Protein AF-0000000080208727 (afdb_homodimer)

Secondary structure (DSSP, 8-state):
----GGG--TTSHHHHHHHHHHHHHHH-SSSHHHHHHHHHH-TTS-HHHHHHHHHHHHHHH-GGGGGG------/----GGG--TTSHHHHHHHHHHHHHHH-SSSHHHHHHHHHH-TTS-HHHHHHHHHHHHHHH-GGGGGG------

Radius of gyration: 14.26 Å; Cα contacts (8 Å, |Δi|>4): 160; chains: 2; bounding box: 30×48×32 Å

Foldseek 3Di:
DPCVVVPPPCPDLLNVLLVQLLVVVVVDDDLVVSLVVSCVVRVVDDSVSSVVSNVVSVCVVPVVVVPPPVVPPD/DPPVVVPPPCPDLLNVLLVQLLVVVVVDDDLVVSLVVSCVVRVVDDSVSSVVSNVVSVCVVPVVVVPPPVVPPD

Structure (mmCIF, N/CA/C/O backbone):
data_AF-0000000080208727-model_v1
#
loop_
_entity.id
_entity.type
_entity.pdbx_description
1 polymer 'Uncharacterized protein'
#
loop_
_atom_site.group_PDB
_atom_site.id
_atom_site.type_symbol
_atom_site.label_atom_id
_atom_site.label_alt_id
_atom_site.label_comp_id
_atom_site.label_asym_id
_atom_site.label_entity_id
_atom_site.label_seq_id
_atom_site.pdbx_PDB_ins_code
_atom_site.Cartn_x
_atom_site.Cartn_y
_atom_site.Cartn_z
_atom_site.occupancy
_atom_site.B_iso_or_equiv
_atom_site.auth_seq_id
_atom_site.auth_comp_id
_atom_site.auth_asym_id
_atom_site.auth_atom_id
_atom_site.pdbx_PDB_model_num
ATOM 1 N N . MET A 1 1 ? 12.727 9.594 -12.258 1 26.48 1 MET A N 1
ATOM 2 C CA .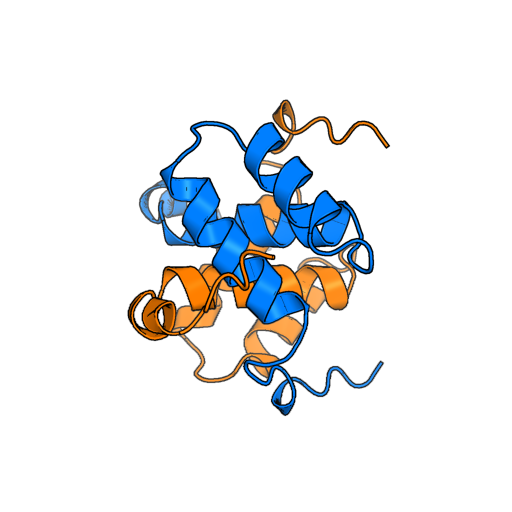 MET A 1 1 ? 12.086 8.289 -12.453 1 26.48 1 MET A CA 1
ATOM 3 C C . MET A 1 1 ? 10.641 8.461 -12.906 1 26.48 1 MET A C 1
ATOM 5 O O . MET A 1 1 ? 9.875 9.211 -12.297 1 26.48 1 MET A O 1
ATOM 9 N N . ASN A 1 2 ? 10.398 8.477 -14.086 1 31.56 2 ASN A N 1
ATOM 10 C CA . ASN A 1 2 ? 9.133 8.688 -14.773 1 31.56 2 ASN A CA 1
ATOM 11 C C . ASN A 1 2 ? 8.047 7.75 -14.234 1 31.56 2 ASN A C 1
ATOM 13 O O . ASN A 1 2 ? 8.172 6.531 -14.336 1 31.56 2 ASN A O 1
ATOM 17 N N . PHE A 1 3 ? 7.621 7.961 -13.164 1 38.41 3 PHE A N 1
ATOM 18 C CA . PHE A 1 3 ? 6.523 7.152 -12.648 1 38.41 3 PHE A CA 1
ATOM 19 C C . PHE A 1 3 ? 5.488 6.887 -13.734 1 38.41 3 PHE A C 1
ATOM 21 O O . PHE A 1 3 ? 4.758 7.797 -14.141 1 38.41 3 PHE A O 1
ATOM 28 N N . ASP A 1 4 ? 5.883 6.352 -14.727 1 38.38 4 ASP A N 1
ATOM 29 C CA . ASP A 1 4 ? 4.875 6.105 -15.758 1 38.38 4 ASP A CA 1
ATOM 30 C C . ASP A 1 4 ? 3.697 5.312 -15.188 1 38.38 4 ASP A C 1
ATOM 32 O O . ASP A 1 4 ? 3.793 4.094 -15.008 1 38.38 4 ASP A O 1
ATOM 36 N N . LEU A 1 5 ? 2.945 5.891 -14.266 1 46.91 5 LEU A N 1
ATOM 37 C CA . LEU A 1 5 ? 1.692 5.496 -13.625 1 46.91 5 LEU A CA 1
ATOM 38 C C . LEU A 1 5 ? 0.79 4.766 -14.617 1 46.91 5 LEU A C 1
ATOM 40 O O . LEU A 1 5 ? 0.007 3.896 -14.219 1 46.91 5 LEU A O 1
ATOM 44 N N . PRO A 1 6 ? 0.724 5.352 -15.742 1 42.78 6 PRO A N 1
ATOM 45 C CA . PRO A 1 6 ? -0.153 4.59 -16.641 1 42.78 6 PRO A CA 1
ATOM 46 C C . PRO A 1 6 ? 0.199 3.104 -16.688 1 42.78 6 PRO A C 1
ATOM 48 O O . PRO A 1 6 ? -0.613 2.287 -17.125 1 42.78 6 PRO A O 1
ATOM 51 N N . ASP A 1 7 ? 1.448 2.908 -16.391 1 47.88 7 ASP A N 1
ATOM 52 C CA . ASP A 1 7 ? 1.922 1.55 -16.641 1 47.88 7 ASP A CA 1
ATOM 53 C C . ASP A 1 7 ? 1.565 0.621 -15.484 1 47.88 7 ASP A C 1
ATOM 55 O O . ASP A 1 7 ? 1.983 -0.539 -15.461 1 47.88 7 ASP A O 1
ATOM 59 N N . LEU A 1 8 ? 1.05 1.161 -14.453 1 57.22 8 LEU A N 1
ATOM 60 C CA . LEU A 1 8 ? 0.63 0.189 -13.453 1 57.22 8 LEU A CA 1
ATOM 61 C C . LEU A 1 8 ? -0.371 -0.801 -14.039 1 57.22 8 LEU A C 1
ATOM 63 O O . LEU A 1 8 ? -1.579 -0.665 -13.828 1 57.22 8 LEU A O 1
ATOM 67 N N . SER A 1 9 ? 0.153 -1.285 -15.18 1 59.03 9 SER A N 1
ATOM 68 C CA . SER A 1 9 ? -0.659 -2.326 -15.805 1 59.03 9 SER A CA 1
ATOM 69 C C . SER A 1 9 ? -0.825 -3.525 -14.875 1 59.03 9 SER A C 1
ATOM 71 O O . SER A 1 9 ? -0.008 -3.742 -13.977 1 59.03 9 SER A O 1
ATOM 73 N N . LYS A 1 10 ? -1.895 -4.148 -14.891 1 62.31 10 LYS A N 1
ATOM 74 C CA . LYS A 1 10 ? -2.283 -5.328 -14.117 1 62.31 10 LYS A CA 1
ATOM 75 C C . LYS A 1 10 ? -1.157 -6.355 -14.078 1 62.31 10 LYS A C 1
ATOM 77 O O . LYS A 1 10 ? -1.101 -7.188 -13.172 1 62.31 10 LYS A O 1
ATOM 82 N N . ASP A 1 11 ? -0.18 -6.082 -14.953 1 68.38 11 ASP A N 1
ATOM 83 C CA . ASP A 1 11 ? 0.861 -7.102 -15.039 1 68.38 11 ASP A CA 1
ATOM 84 C C . ASP A 1 11 ? 2.139 -6.641 -14.344 1 68.38 11 ASP A C 1
ATOM 86 O O . ASP A 1 11 ? 3.102 -7.402 -14.234 1 68.38 11 ASP A O 1
ATOM 90 N N . HIS A 1 12 ? 2.012 -5.574 -13.773 1 79.75 12 HIS A N 1
ATOM 91 C CA . HIS A 1 12 ? 3.164 -5.098 -13.016 1 79.75 12 HIS A CA 1
ATOM 92 C C . HIS A 1 12 ? 3.289 -5.832 -11.688 1 79.75 12 HIS A C 1
ATOM 94 O O . HIS A 1 12 ? 2.281 -6.145 -11.047 1 79.75 12 HIS A O 1
ATOM 100 N N . ALA A 1 13 ? 4.523 -6.219 -11.391 1 83.38 13 ALA A N 1
ATOM 101 C CA . ALA A 1 13 ? 4.828 -7.027 -10.211 1 83.38 13 ALA A CA 1
ATOM 102 C C . ALA A 1 13 ? 4.152 -6.453 -8.961 1 83.38 13 ALA A C 1
ATOM 104 O O . ALA A 1 13 ? 3.645 -7.203 -8.125 1 83.38 13 ALA A O 1
ATOM 105 N N . VAL A 1 14 ? 4.062 -5.105 -8.93 1 87.31 14 VAL A N 1
ATOM 106 C CA . VAL A 1 14 ? 3.535 -4.453 -7.734 1 87.31 14 VAL A CA 1
ATOM 107 C C . VAL A 1 14 ? 2.033 -4.707 -7.629 1 87.31 14 VAL A C 1
ATOM 109 O O . VAL A 1 14 ? 1.504 -4.891 -6.531 1 87.31 14 VAL A O 1
ATOM 112 N N . VAL A 1 15 ? 1.436 -4.762 -8.75 1 88.62 15 VAL A N 1
ATOM 113 C CA . VAL A 1 15 ? -0.008 -4.977 -8.742 1 88.62 15 VAL A CA 1
ATOM 114 C C . VAL A 1 15 ? -0.315 -6.41 -8.32 1 88.62 15 VAL A C 1
ATOM 116 O O . VAL A 1 15 ? -1.202 -6.645 -7.496 1 88.62 15 VAL A O 1
ATOM 119 N N . LYS A 1 16 ? 0.463 -7.332 -8.852 1 90 16 LYS A N 1
ATOM 120 C CA . LYS A 1 16 ? 0.3 -8.727 -8.461 1 90 16 LYS A CA 1
ATOM 121 C C . LYS A 1 16 ? 0.597 -8.922 -6.977 1 90 16 LYS A C 1
ATOM 123 O O . LYS A 1 16 ? -0.118 -9.656 -6.285 1 90 16 LYS A O 1
ATOM 128 N N . ALA A 1 17 ? 1.587 -8.25 -6.559 1 93.44 17 ALA A N 1
ATOM 129 C CA . ALA A 1 17 ? 1.949 -8.297 -5.145 1 93.44 17 ALA A CA 1
ATOM 130 C C . ALA A 1 17 ? 0.835 -7.723 -4.277 1 93.44 17 ALA A C 1
ATOM 132 O O . ALA A 1 17 ? 0.54 -8.258 -3.203 1 93.44 17 ALA A O 1
ATOM 133 N N . GLY A 1 18 ? 0.247 -6.695 -4.77 1 94 18 GLY A N 1
ATOM 134 C CA . GLY A 1 18 ? -0.865 -6.094 -4.055 1 94 18 GLY A CA 1
ATOM 135 C C . GLY A 1 18 ? -2.057 -7.02 -3.908 1 94 18 GLY A C 1
ATOM 136 O O . GLY A 1 18 ? -2.686 -7.066 -2.85 1 94 18 GLY A O 1
ATOM 137 N N . ARG A 1 19 ? -2.266 -7.754 -4.91 1 91.88 19 ARG A N 1
ATOM 138 C CA . ARG A 1 19 ? -3.373 -8.703 -4.859 1 91.88 19 ARG A CA 1
ATOM 139 C C . ARG A 1 19 ? -3.09 -9.82 -3.867 1 91.88 19 ARG A C 1
ATOM 141 O O . ARG A 1 19 ? -3.975 -10.227 -3.107 1 91.88 19 ARG A O 1
ATOM 148 N N . LEU A 1 20 ? -1.915 -10.25 -3.979 1 93.69 20 LEU A N 1
ATOM 149 C CA . LEU A 1 20 ? -1.517 -11.266 -3.004 1 93.69 20 LEU A CA 1
ATOM 150 C C . LEU A 1 20 ? -1.613 -10.711 -1.583 1 93.69 20 LEU A C 1
ATOM 152 O O . LEU A 1 20 ? -2.102 -11.398 -0.681 1 93.69 20 LEU A O 1
ATOM 156 N N . MET A 1 21 ? -1.209 -9.508 -1.37 1 94.88 21 MET A N 1
ATOM 157 C CA . MET A 1 21 ? -1.266 -8.867 -0.062 1 94.88 21 MET A CA 1
ATOM 158 C C . MET A 1 21 ? -2.701 -8.797 0.448 1 94.88 21 MET A C 1
ATOM 160 O O . MET A 1 21 ? -2.971 -9.125 1.604 1 94.88 21 MET A O 1
ATOM 164 N N . GLN A 1 22 ? -3.566 -8.438 -0.457 1 93.25 22 GLN A N 1
ATOM 165 C CA . GLN A 1 22 ? -4.973 -8.336 -0.075 1 93.25 22 GLN A CA 1
ATOM 166 C C . GLN A 1 22 ? -5.516 -9.688 0.37 1 93.25 22 GLN A C 1
ATOM 168 O O . GLN A 1 22 ? -6.238 -9.781 1.367 1 93.25 22 GLN A O 1
ATOM 173 N N . HIS A 1 23 ? -5.148 -10.656 -0.401 1 92.5 23 HIS A N 1
ATOM 174 C CA . HIS A 1 23 ? -5.586 -12.008 -0.073 1 92.5 23 HIS A CA 1
ATOM 175 C C . HIS A 1 23 ? -5.051 -12.445 1.287 1 92.5 23 HIS A C 1
ATOM 177 O O . HIS A 1 23 ? -5.816 -12.906 2.139 1 92.5 23 HIS A O 1
ATOM 183 N N . LEU A 1 24 ? -3.83 -12.281 1.483 1 93.62 24 LEU A N 1
ATOM 184 C CA . LEU A 1 24 ? -3.174 -12.695 2.719 1 93.62 24 LEU A CA 1
ATOM 185 C C . LEU A 1 24 ? -3.631 -11.836 3.893 1 93.62 24 LEU A C 1
ATOM 187 O O . LEU A 1 24 ? -3.721 -12.32 5.023 1 93.62 24 LEU A O 1
ATOM 191 N N . TYR A 1 25 ? -3.918 -10.617 3.588 1 92.5 25 TYR A N 1
ATOM 192 C CA . TYR A 1 25 ? -4.398 -9.688 4.602 1 92.5 25 TYR A CA 1
ATOM 193 C C . TYR A 1 25 ? -5.641 -10.234 5.301 1 92.5 25 TYR A C 1
ATOM 195 O O . TYR A 1 25 ? -5.77 -10.133 6.523 1 92.5 25 TYR A O 1
ATOM 203 N N . HIS A 1 26 ? -6.449 -10.828 4.559 1 92.44 26 HIS A N 1
ATOM 204 C CA . HIS A 1 26 ? -7.703 -11.336 5.098 1 92.44 26 HIS A CA 1
ATOM 205 C C . HIS A 1 26 ? -7.492 -12.664 5.824 1 92.44 26 HIS A C 1
ATOM 207 O O . HIS A 1 26 ? -8.359 -13.109 6.578 1 92.44 26 HIS A O 1
ATOM 213 N N . GLN A 1 27 ? -6.379 -13.219 5.625 1 92.69 27 GLN A N 1
ATOM 214 C CA . GLN A 1 27 ? -6.098 -14.516 6.23 1 92.69 27 GLN A CA 1
ATOM 215 C C . GLN A 1 27 ? -5.324 -14.359 7.535 1 92.69 27 GLN A C 1
ATOM 217 O O . GLN A 1 27 ? -5.359 -15.25 8.391 1 92.69 27 GLN A O 1
ATOM 222 N N . TYR A 1 28 ? -4.652 -13.297 7.684 1 90.44 28 TYR A N 1
ATOM 223 C CA . TYR A 1 28 ? -3.771 -13.125 8.828 1 90.44 28 TYR A CA 1
ATOM 224 C C . TYR A 1 28 ? -4.133 -11.867 9.609 1 90.44 28 TYR A C 1
ATOM 226 O O . TYR A 1 28 ? -4.609 -10.883 9.039 1 90.44 28 TYR A O 1
ATOM 234 N N . GLU A 1 29 ? -3.83 -11.883 10.852 1 85.69 29 GLU A N 1
ATOM 235 C CA . GLU A 1 29 ? -4.176 -10.758 11.719 1 85.69 29 GLU A CA 1
ATOM 236 C C . GLU A 1 29 ? -3.059 -9.719 11.742 1 85.69 29 GLU A C 1
ATOM 238 O O . GLU A 1 29 ? -3.311 -8.531 11.953 1 85.69 29 GLU A O 1
ATOM 243 N N . THR A 1 30 ? -1.893 -10.266 11.555 1 86.31 30 THR A N 1
ATOM 244 C CA . THR A 1 30 ? -0.758 -9.352 11.648 1 86.31 30 THR A CA 1
ATOM 245 C C . THR A 1 30 ? -0.108 -9.156 10.281 1 86.31 30 THR A C 1
ATOM 247 O O . THR A 1 30 ? -0.376 -9.914 9.344 1 86.31 30 THR A O 1
ATOM 250 N N . ALA A 1 31 ? 0.756 -8.148 10.203 1 90.25 31 ALA A N 1
ATOM 251 C CA . ALA A 1 31 ? 1.41 -7.789 8.945 1 90.25 31 ALA A CA 1
ATOM 252 C C . ALA A 1 31 ? 2.574 -8.727 8.648 1 90.25 31 ALA A C 1
ATOM 254 O O . ALA A 1 31 ? 3.002 -8.844 7.492 1 90.25 31 ALA A O 1
ATOM 255 N N . LEU A 1 32 ? 3.141 -9.297 9.602 1 90 32 LEU A N 1
ATOM 256 C CA . LEU A 1 32 ? 4.402 -10.016 9.477 1 90 32 LEU A CA 1
ATOM 257 C C . LEU A 1 32 ? 4.293 -11.133 8.438 1 90 32 LEU A C 1
ATOM 259 O O . LEU A 1 32 ? 5.078 -11.18 7.492 1 90 32 LEU A O 1
ATOM 263 N N . GLU A 1 33 ? 3.316 -11.992 8.57 1 92.25 33 GLU A N 1
ATOM 264 C CA . GLU A 1 33 ? 3.193 -13.156 7.695 1 92.25 33 GLU A CA 1
ATOM 265 C C . GLU A 1 33 ? 2.875 -12.734 6.266 1 92.25 33 GLU A C 1
ATOM 267 O O . GLU A 1 33 ? 3.555 -13.156 5.324 1 92.25 33 GLU A O 1
ATOM 272 N N . PRO A 1 34 ? 1.842 -11.93 6.105 1 94.44 34 PRO A N 1
ATOM 273 C CA . PRO A 1 34 ? 1.54 -11.461 4.75 1 94.44 34 PRO A CA 1
ATOM 274 C C . PRO A 1 34 ? 2.738 -10.805 4.074 1 94.44 34 PRO A C 1
ATOM 276 O O . PRO A 1 34 ? 3.043 -11.102 2.918 1 94.44 34 PRO A O 1
ATOM 279 N N . CYS A 1 35 ? 3.5 -10.008 4.82 1 93.62 35 CYS A N 1
ATOM 280 C CA . CYS A 1 35 ? 4.645 -9.305 4.258 1 93.62 35 CYS A CA 1
ATOM 281 C C . CYS A 1 35 ? 5.754 -10.281 3.873 1 93.62 35 CYS A C 1
ATOM 283 O O . CYS A 1 35 ? 6.355 -10.148 2.805 1 93.62 35 CYS A O 1
ATOM 285 N N . THR A 1 36 ? 5.938 -11.211 4.73 1 94.56 36 THR A N 1
ATOM 286 C CA . THR A 1 36 ? 6.961 -12.219 4.469 1 94.56 36 THR A CA 1
ATOM 287 C C . THR A 1 36 ? 6.617 -13.023 3.219 1 94.56 36 THR A C 1
ATOM 289 O O . THR A 1 36 ? 7.465 -13.211 2.342 1 94.56 36 THR A O 1
ATOM 292 N N . ARG A 1 37 ? 5.422 -13.438 3.098 1 96.25 37 ARG A N 1
ATOM 293 C CA . ARG A 1 37 ? 4.973 -14.266 1.981 1 96.25 37 ARG A CA 1
ATOM 294 C C . ARG A 1 37 ? 5.027 -13.492 0.669 1 96.25 37 ARG A C 1
ATOM 296 O O . ARG A 1 37 ? 5.414 -14.039 -0.366 1 96.25 37 ARG A O 1
ATOM 303 N N . VAL A 1 38 ? 4.602 -12.258 0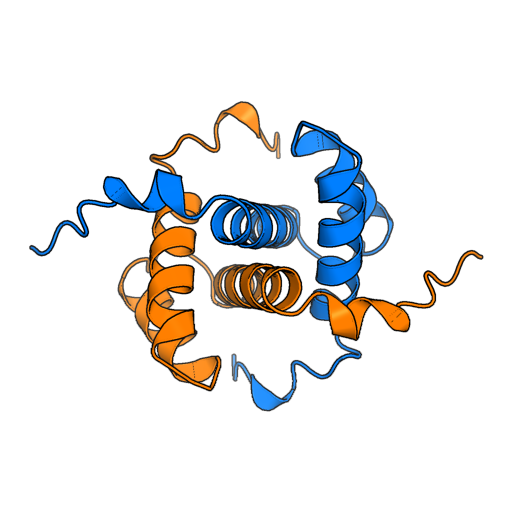.712 1 95.69 38 VAL A N 1
ATOM 304 C CA . VAL A 1 38 ? 4.648 -11.422 -0.485 1 95.69 38 VAL A CA 1
ATOM 305 C C . VAL A 1 38 ? 6.102 -11.211 -0.913 1 95.69 38 VAL A C 1
ATOM 307 O O . VAL A 1 38 ? 6.426 -11.32 -2.098 1 95.69 38 VAL A O 1
ATOM 310 N N . LEU A 1 39 ? 7.016 -10.984 0.072 1 94.69 39 LEU A N 1
ATOM 311 C CA . LEU A 1 39 ? 8.43 -10.789 -0.242 1 94.69 39 LEU A CA 1
ATOM 312 C C . LEU A 1 39 ? 9.023 -12.047 -0.86 1 94.69 39 LEU A C 1
ATOM 314 O O . LEU A 1 39 ? 9.852 -11.969 -1.767 1 94.69 39 LEU A O 1
ATOM 318 N N . GLU A 1 40 ? 8.586 -13.109 -0.359 1 95.56 40 GLU A N 1
ATOM 319 C CA . GLU A 1 40 ? 9.07 -14.391 -0.878 1 95.56 40 GLU A CA 1
ATOM 320 C C . GLU A 1 40 ? 8.578 -14.625 -2.303 1 95.56 40 GLU A C 1
ATOM 322 O O . GLU A 1 40 ? 9.312 -15.156 -3.139 1 95.56 40 GLU A O 1
ATOM 327 N N . ALA A 1 41 ? 7.328 -14.297 -2.631 1 94.81 41 ALA A N 1
ATOM 328 C CA . ALA A 1 41 ? 6.711 -14.516 -3.938 1 94.81 41 ALA A CA 1
ATOM 329 C C . ALA A 1 41 ? 7.211 -13.492 -4.953 1 94.81 41 ALA A C 1
ATOM 331 O O . ALA A 1 41 ? 7.254 -13.766 -6.152 1 94.81 41 ALA A O 1
ATOM 332 N N . PHE A 1 42 ? 7.535 -12.289 -4.441 1 95.06 42 PHE A N 1
ATOM 333 C CA . PHE A 1 42 ? 8 -11.203 -5.297 1 95.06 42 PHE A CA 1
ATOM 334 C C . PHE A 1 42 ? 9.32 -10.641 -4.781 1 95.06 42 PHE A C 1
ATOM 336 O O . PHE A 1 42 ? 9.367 -9.516 -4.281 1 95.06 42 PHE A O 1
ATOM 343 N N . PRO A 1 43 ? 10.438 -11.414 -5.004 1 94.25 43 PRO A N 1
ATOM 344 C CA . PRO A 1 43 ? 11.734 -11.031 -4.441 1 94.25 43 PRO A CA 1
ATOM 345 C C . PRO A 1 43 ? 12.297 -9.75 -5.055 1 94.25 43 PRO A C 1
ATOM 347 O O . PRO A 1 43 ? 13.258 -9.18 -4.531 1 94.25 43 PRO A O 1
ATOM 350 N N . G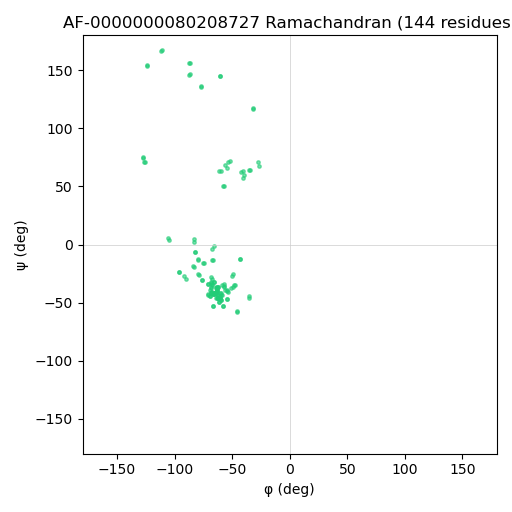LU A 1 44 ? 11.812 -9.266 -6.09 1 92.88 44 GLU A N 1
ATOM 351 C CA . GLU A 1 44 ? 12.234 -8.023 -6.727 1 92.88 44 GLU A CA 1
ATOM 352 C C . GLU A 1 44 ? 11.734 -6.805 -5.953 1 92.88 44 GLU A C 1
ATOM 354 O O . GLU A 1 44 ? 12.227 -5.691 -6.148 1 92.88 44 GLU A O 1
ATOM 359 N N . LEU A 1 45 ? 10.781 -6.98 -5.074 1 92.94 45 LEU A N 1
ATOM 360 C CA . LEU A 1 45 ? 10.266 -5.891 -4.258 1 92.94 45 LEU A CA 1
ATOM 361 C C . LEU A 1 45 ? 11.078 -5.738 -2.979 1 92.94 45 LEU A C 1
ATOM 363 O O . LEU A 1 45 ? 11.555 -6.727 -2.418 1 92.94 45 LEU A O 1
ATOM 367 N N . LYS A 1 46 ? 11.18 -4.508 -2.582 1 92.44 46 LYS A N 1
ATOM 368 C CA . LYS A 1 46 ? 11.875 -4.227 -1.327 1 92.44 46 LYS A CA 1
ATOM 369 C C . LYS A 1 46 ? 10.914 -4.324 -0.142 1 92.44 46 LYS A C 1
ATOM 371 O O . LYS A 1 46 ? 9.711 -4.105 -0.289 1 92.44 46 LYS A O 1
ATOM 376 N N . PRO A 1 47 ? 11.484 -4.598 1.104 1 91.88 47 PRO A N 1
ATOM 377 C CA . PRO A 1 47 ? 10.625 -4.723 2.285 1 91.88 47 PRO A CA 1
ATOM 378 C C . PRO A 1 47 ? 9.773 -3.482 2.527 1 91.88 47 PRO A C 1
ATOM 380 O O . PRO A 1 47 ? 8.609 -3.598 2.93 1 91.88 47 PRO A O 1
ATOM 383 N N . ASP A 1 48 ? 10.398 -2.342 2.219 1 90.5 48 ASP A N 1
ATOM 384 C CA . ASP A 1 48 ? 9.648 -1.107 2.443 1 90.5 48 ASP A CA 1
ATOM 385 C C . ASP A 1 48 ? 8.469 -0.999 1.48 1 90.5 48 ASP A C 1
ATOM 387 O O . ASP A 1 48 ? 7.402 -0.508 1.853 1 90.5 48 ASP A O 1
ATOM 391 N N . GLN A 1 49 ? 8.625 -1.465 0.313 1 92.38 49 GLN A N 1
ATOM 392 C CA . GLN A 1 49 ? 7.551 -1.466 -0.671 1 92.38 49 GLN A CA 1
ATOM 393 C C . GLN A 1 49 ? 6.406 -2.375 -0.234 1 92.38 49 GLN A C 1
ATOM 395 O O . GLN A 1 49 ? 5.238 -1.986 -0.302 1 92.38 49 GLN A O 1
ATOM 400 N N . VAL A 1 50 ? 6.766 -3.498 0.279 1 94.5 50 VAL A N 1
ATOM 401 C CA . VAL A 1 50 ? 5.773 -4.477 0.707 1 94.5 50 VAL A CA 1
ATOM 402 C C . VAL A 1 50 ? 5.012 -3.945 1.918 1 94.5 50 VAL A C 1
ATOM 404 O O . VAL A 1 50 ? 3.789 -4.094 2.004 1 94.5 50 VAL A O 1
ATOM 407 N N . MET A 1 51 ? 5.668 -3.285 2.74 1 93.12 51 MET A N 1
ATOM 408 C CA . MET A 1 51 ? 5.016 -2.693 3.906 1 93.12 51 MET A CA 1
ATOM 409 C C . MET A 1 51 ? 4.012 -1.628 3.484 1 93.12 51 MET 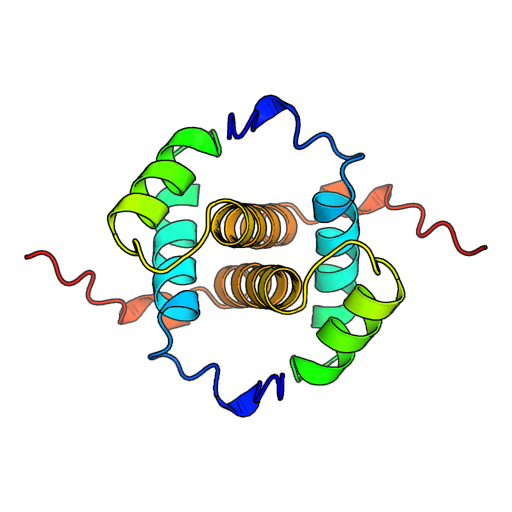A C 1
ATOM 411 O O . MET A 1 51 ? 2.924 -1.532 4.059 1 93.12 51 MET A O 1
ATOM 415 N N . CYS A 1 52 ? 4.453 -0.86 2.51 1 93.88 52 CYS A N 1
ATOM 416 C CA . CYS A 1 52 ? 3.553 0.178 2.02 1 93.88 52 CYS A CA 1
ATOM 417 C C . CYS A 1 52 ? 2.289 -0.432 1.423 1 93.88 52 CYS A C 1
ATOM 419 O O . CYS A 1 52 ? 1.194 0.106 1.595 1 93.88 52 CYS A O 1
ATOM 421 N N . LEU A 1 53 ? 2.455 -1.55 0.775 1 95 53 LEU A N 1
ATOM 422 C CA . LEU A 1 53 ? 1.294 -2.264 0.255 1 95 53 LEU A CA 1
ATOM 423 C C . LEU A 1 53 ? 0.353 -2.666 1.386 1 95 53 LEU A C 1
ATOM 425 O O . LEU A 1 53 ? -0.858 -2.451 1.298 1 95 53 LEU A O 1
ATOM 429 N N . TRP A 1 54 ? 0.896 -3.193 2.395 1 94.19 54 TRP A N 1
ATOM 430 C CA . TRP A 1 54 ? 0.097 -3.627 3.537 1 94.19 54 TRP A CA 1
ATOM 431 C C . TRP A 1 54 ? -0.625 -2.445 4.176 1 94.19 54 TRP A C 1
ATOM 433 O O . TRP A 1 54 ? -1.814 -2.533 4.488 1 94.19 54 TRP A O 1
ATOM 443 N N . VAL A 1 55 ? 0.12 -1.424 4.352 1 93.44 55 VAL A N 1
ATOM 444 C CA . VAL A 1 55 ? -0.455 -0.235 4.973 1 93.44 55 VAL A CA 1
ATOM 445 C C . VAL A 1 55 ? -1.619 0.277 4.129 1 93.44 55 VAL A C 1
ATOM 447 O O . VAL A 1 55 ? -2.678 0.619 4.66 1 93.44 55 VAL A O 1
ATOM 450 N N . GLY A 1 56 ? -1.382 0.379 2.807 1 94.62 56 GLY A N 1
ATOM 451 C CA . GLY A 1 56 ? -2.449 0.811 1.919 1 94.62 56 GLY A CA 1
ATOM 452 C C . GLY A 1 56 ? -3.709 -0.026 2.049 1 94.62 56 GLY A C 1
ATOM 453 O O . GLY A 1 56 ? -4.812 0.514 2.16 1 94.62 56 GLY A O 1
ATOM 454 N N . VAL A 1 57 ? -3.535 -1.326 2.055 1 94 57 VAL A N 1
ATOM 455 C CA . VAL A 1 57 ? -4.656 -2.248 2.191 1 94 57 VAL A CA 1
ATOM 456 C C . VAL A 1 57 ? -5.336 -2.039 3.545 1 94 57 VAL A C 1
ATOM 458 O O . VAL A 1 57 ? -6.562 -1.949 3.623 1 94 57 VAL A O 1
ATOM 461 N N . ASN A 1 58 ? -4.547 -1.94 4.574 1 91.88 58 ASN A N 1
ATOM 462 C CA . ASN A 1 58 ? -5.047 -1.804 5.938 1 91.88 58 ASN A CA 1
ATOM 463 C C . ASN A 1 58 ? -5.875 -0.533 6.105 1 91.88 58 ASN A C 1
ATOM 465 O O . ASN A 1 58 ? -6.938 -0.557 6.73 1 91.88 58 ASN A O 1
ATOM 469 N N . ILE A 1 59 ? -5.363 0.541 5.578 1 90.88 59 ILE A N 1
ATOM 470 C CA . ILE A 1 59 ? -6.059 1.816 5.707 1 90.88 59 ILE A CA 1
ATOM 471 C C . ILE A 1 59 ? -7.379 1.766 4.945 1 90.88 59 ILE A C 1
ATOM 473 O O . ILE A 1 59 ? -8.398 2.264 5.422 1 90.88 59 ILE A O 1
ATOM 477 N N . ALA A 1 60 ? -7.324 1.221 3.811 1 91.44 60 ALA A N 1
ATOM 478 C CA . ALA A 1 60 ? -8.523 1.137 2.982 1 91.44 60 ALA A CA 1
ATOM 479 C C . ALA A 1 60 ? -9.578 0.235 3.627 1 91.44 60 ALA A C 1
ATOM 481 O O . ALA A 1 60 ? -10.773 0.48 3.502 1 91.44 60 ALA A O 1
ATOM 482 N N . GLU A 1 61 ? -9.109 -0.749 4.324 1 88.62 61 GLU A N 1
ATOM 483 C CA . GLU A 1 61 ? -10 -1.717 4.949 1 88.62 61 GLU A CA 1
ATOM 484 C C . GLU A 1 61 ? -10.523 -1.202 6.289 1 88.62 61 GLU A C 1
ATOM 486 O O . GLU A 1 61 ? -11.508 -1.721 6.816 1 88.62 61 GLU A O 1
ATOM 491 N N . ASN A 1 62 ? -9.797 -0.221 6.832 1 85.12 62 ASN A N 1
ATOM 492 C CA . ASN A 1 62 ? -10.195 0.363 8.109 1 85.12 62 ASN A CA 1
ATOM 493 C C . ASN A 1 62 ? -10.336 1.88 8.016 1 85.12 62 ASN A C 1
ATOM 495 O O . ASN A 1 62 ? -9.516 2.619 8.57 1 85.12 62 ASN A O 1
ATOM 499 N N . PRO A 1 63 ? -11.281 2.402 7.379 1 71.62 63 PRO A N 1
ATOM 500 C CA . PRO A 1 63 ? -11.422 3.842 7.145 1 71.62 63 PRO A CA 1
ATOM 501 C C . PRO A 1 63 ? -11.703 4.621 8.43 1 71.62 63 PRO A C 1
ATOM 503 O O . PRO A 1 63 ? -11.438 5.824 8.492 1 71.62 63 PRO A O 1
ATOM 506 N N . GLU A 1 64 ? -12.367 4.008 9.438 1 60.5 64 GLU A N 1
ATOM 507 C CA . GLU A 1 64 ? -12.75 4.68 10.68 1 60.5 64 GLU A CA 1
ATOM 508 C C . GLU A 1 64 ? -11.531 5.23 11.406 1 60.5 64 GLU A C 1
ATOM 510 O O . GLU A 1 64 ? -11.641 6.188 12.18 1 60.5 64 GLU A O 1
ATOM 515 N N . CYS A 1 65 ? -10.578 4.527 11.281 1 50.69 65 CYS A N 1
ATOM 516 C CA . CYS A 1 65 ? -9.414 5.082 11.969 1 50.69 65 CYS A CA 1
ATOM 517 C C . CYS A 1 65 ? -8.969 6.383 11.312 1 50.69 65 CYS A C 1
ATOM 519 O O . CYS A 1 65 ? -8.016 7.016 11.773 1 50.69 65 CYS A O 1
ATOM 521 N N . ARG A 1 66 ? -9.633 6.727 10.32 1 46.53 66 ARG A N 1
ATOM 522 C CA . ARG A 1 66 ? -9.508 7.961 9.555 1 46.53 66 ARG A CA 1
ATOM 523 C C . ARG A 1 66 ? -9.531 9.18 10.469 1 46.53 66 ARG A C 1
ATOM 525 O O . ARG A 1 66 ? -9.188 10.289 10.047 1 46.53 66 ARG A O 1
ATOM 532 N N . GLU A 1 67 ? -10.375 9.008 11.461 1 41.94 67 GLU A N 1
ATOM 533 C CA . GLU A 1 67 ? -10.734 10.25 12.133 1 41.94 67 GLU A CA 1
ATOM 534 C C . GLU A 1 67 ? -9.492 11.102 12.414 1 41.94 67 GLU A C 1
ATOM 536 O O . GLU A 1 67 ? -9.57 12.328 12.414 1 41.94 67 GLU A O 1
ATOM 541 N N . HIS A 1 68 ? -8.555 10.508 13.133 1 37.47 68 HIS A N 1
ATOM 542 C CA . HIS A 1 68 ? -7.668 11.469 13.781 1 37.47 68 HIS A CA 1
ATOM 543 C C . HIS A 1 68 ? -6.578 11.938 12.828 1 37.47 68 HIS A C 1
ATOM 545 O O . HIS A 1 68 ? -5.402 11.977 13.188 1 37.47 68 HIS A O 1
ATOM 551 N N . ILE A 1 69 ? -6.613 11.555 11.664 1 39.22 69 ILE A N 1
ATOM 552 C CA . ILE A 1 69 ? -5.52 12.188 10.938 1 39.22 69 ILE A CA 1
ATOM 553 C C . ILE A 1 69 ? -5.688 13.703 10.961 1 39.22 69 ILE A C 1
ATOM 555 O O . ILE A 1 69 ? -6.629 14.242 10.375 1 39.22 69 ILE A O 1
ATOM 559 N N . GLU A 1 70 ? -5.637 14.211 12.094 1 33.81 70 GLU A N 1
ATOM 560 C CA . GLU A 1 70 ? -5.426 15.656 12.109 1 33.81 70 GLU A CA 1
ATOM 561 C C . GLU A 1 70 ? -4.504 16.094 10.969 1 33.81 70 GLU A C 1
ATOM 563 O O . GLU A 1 70 ? -3.322 15.742 10.953 1 33.81 70 GLU A O 1
ATOM 568 N N . LEU A 1 71 ? -4.914 15.922 9.766 1 34.16 71 LEU A N 1
ATOM 569 C CA . LEU A 1 71 ? -4.203 16.672 8.734 1 34.16 71 LEU A CA 1
ATOM 570 C C . LEU A 1 71 ? -3.598 17.953 9.305 1 34.16 71 LEU A C 1
ATOM 572 O O . LEU A 1 71 ? -4.324 18.828 9.75 1 34.16 71 LEU A O 1
ATOM 576 N N . VAL A 1 72 ? -2.686 17.797 10.102 1 28.77 72 VAL A N 1
ATOM 577 C CA . VAL A 1 72 ? -2.01 18.984 10.609 1 28.77 72 VAL A CA 1
ATOM 578 C C . VAL A 1 72 ? -1.786 19.969 9.469 1 28.77 72 VAL A C 1
ATOM 580 O O . VAL A 1 72 ? -1.053 19.688 8.516 1 28.77 72 VAL A O 1
ATOM 583 N N . THR A 1 73 ? -2.812 20.469 8.852 1 25.73 73 THR A N 1
ATOM 584 C CA . THR A 1 73 ? -2.668 21.781 8.258 1 25.73 73 THR A CA 1
ATOM 585 C C . THR A 1 73 ? -1.704 22.641 9.078 1 25.73 73 THR A C 1
ATOM 587 O O . THR A 1 73 ? -1.857 22.781 10.289 1 25.73 73 THR A O 1
ATOM 590 N N . PRO A 1 74 ? -0.523 23.016 8.305 1 24.88 74 PRO A N 1
ATOM 591 C CA . PRO A 1 74 ? 0.083 24.078 9.125 1 24.88 74 PRO A CA 1
ATOM 592 C C . PRO A 1 74 ? -0.946 25.062 9.672 1 24.88 74 PRO A C 1
ATOM 594 O O . PRO A 1 74 ? -2.012 25.234 9.078 1 24.88 74 PRO A O 1
ATOM 597 N N . MET B 1 1 ? 17.125 -5.898 8.023 1 26.22 1 MET B N 1
ATOM 598 C CA . MET B 1 1 ? 16.281 -4.762 8.375 1 26.22 1 MET B CA 1
ATOM 599 C C . MET B 1 1 ? 15.016 -5.219 9.086 1 26.22 1 MET B C 1
ATOM 601 O O . MET B 1 1 ? 14.305 -6.102 8.602 1 26.22 1 MET B O 1
ATOM 605 N N . ASN B 1 2 ? 15.047 -5.258 10.328 1 31.2 2 ASN B N 1
ATOM 606 C CA . ASN B 1 2 ? 14.031 -5.738 11.258 1 31.2 2 ASN B CA 1
ATOM 607 C C . ASN B 1 2 ? 12.68 -5.062 11.023 1 31.2 2 ASN B C 1
ATOM 609 O O . ASN B 1 2 ? 12.562 -3.842 11.148 1 31.2 2 ASN B O 1
ATOM 613 N N . PHE B 1 3 ? 12.078 -5.344 10.055 1 38.09 3 PHE B N 1
ATOM 614 C CA . PHE B 1 3 ? 10.75 -4.789 9.852 1 38.09 3 PHE B CA 1
ATOM 615 C C . PHE B 1 3 ? 9.969 -4.766 11.164 1 38.09 3 PHE B C 1
ATOM 617 O O . PHE B 1 3 ? 9.609 -5.816 11.703 1 38.09 3 PHE B O 1
ATOM 624 N N . ASP B 1 4 ? 10.453 -4.113 12.07 1 38.38 4 ASP B N 1
ATOM 625 C CA . ASP B 1 4 ? 9.695 -4.082 13.312 1 38.38 4 ASP B CA 1
ATOM 626 C C . ASP B 1 4 ? 8.273 -3.566 13.078 1 38.38 4 ASP B C 1
ATOM 628 O O . ASP B 1 4 ? 8.062 -2.365 12.906 1 38.38 4 ASP B O 1
ATOM 632 N N . LEU B 1 5 ? 7.453 -4.348 12.383 1 47.19 5 LEU B N 1
ATOM 633 C CA . LEU B 1 5 ? 6.023 -4.234 12.117 1 47.19 5 LEU B CA 1
ATOM 634 C C . LEU B 1 5 ? 5.285 -3.648 13.32 1 47.19 5 LEU B C 1
ATOM 636 O O . LEU B 1 5 ? 4.281 -2.955 13.156 1 47.19 5 LEU B O 1
ATOM 640 N N . PRO B 1 6 ? 5.652 -4.164 14.43 1 42.84 6 PRO B N 1
ATOM 641 C CA . PRO B 1 6 ? 4.891 -3.574 15.531 1 42.84 6 PRO B CA 1
ATOM 642 C C . PRO B 1 6 ? 4.895 -2.049 15.5 1 42.84 6 PRO B C 1
ATOM 644 O O . PRO B 1 6 ? 4.07 -1.411 16.156 1 42.84 6 PRO B O 1
ATOM 647 N N . ASP B 1 7 ? 5.969 -1.588 14.898 1 47.75 7 ASP B N 1
ATOM 648 C CA . ASP B 1 7 ? 6.148 -0.147 15.055 1 47.75 7 ASP B CA 1
ATOM 649 C C . ASP B 1 7 ? 5.297 0.62 14.039 1 47.75 7 ASP B C 1
ATOM 651 O O . ASP B 1 7 ? 5.41 1.843 13.93 1 47.75 7 ASP B O 1
ATOM 655 N N . LEU B 1 8 ? 4.68 -0.069 13.148 1 57.38 8 LEU B N 1
ATOM 656 C CA . LEU B 1 8 ? 3.787 0.714 12.305 1 57.38 8 LEU B CA 1
ATOM 657 C C . LEU B 1 8 ? 2.752 1.456 13.141 1 57.38 8 LEU B C 1
ATOM 659 O O . LEU B 1 8 ? 1.6 1.026 13.234 1 57.38 8 LEU B O 1
ATOM 663 N N . SER B 1 9 ? 3.393 2.104 14.117 1 59.69 9 SER B N 1
ATOM 664 C CA . SER B 1 9 ? 2.529 2.941 14.945 1 59.69 9 SER B CA 1
ATOM 665 C C . SER B 1 9 ? 1.855 4.027 14.109 1 59.69 9 SER B C 1
ATOM 667 O O . SER B 1 9 ? 2.35 4.395 13.047 1 59.69 9 SER B O 1
ATOM 669 N N . LYS B 1 10 ? 0.711 4.363 14.391 1 63.03 10 LYS B N 1
ATOM 670 C CA . LYS B 1 10 ? -0.116 5.391 13.766 1 63.03 10 LYS B CA 1
ATOM 671 C C . LYS B 1 10 ? 0.693 6.652 13.492 1 63.03 10 LYS B C 1
ATOM 673 O O . LYS B 1 10 ? 0.337 7.445 12.617 1 63.03 10 LYS B O 1
ATOM 678 N N . ASP B 1 11 ? 1.882 6.645 14.102 1 69.06 11 ASP B N 1
ATOM 679 C CA . ASP B 1 11 ? 2.648 7.879 13.961 1 69.06 11 ASP B CA 1
ATOM 680 C C . ASP B 1 11 ? 3.789 7.711 12.961 1 69.06 11 ASP B C 1
ATOM 682 O O . ASP B 1 11 ? 4.492 8.672 12.648 1 69.06 11 ASP B O 1
ATOM 686 N N . HIS B 1 12 ? 3.781 6.617 12.422 1 79.94 12 HIS B N 1
ATOM 687 C CA . HIS B 1 12 ? 4.793 6.395 11.398 1 79.94 12 HIS B CA 1
ATOM 688 C C . HIS B 1 12 ? 4.418 7.09 10.094 1 79.94 12 HIS B C 1
ATOM 690 O O . HIS B 1 12 ? 3.242 7.141 9.727 1 79.94 12 HIS B O 1
ATOM 696 N N . ALA B 1 13 ? 5.426 7.738 9.508 1 83.5 13 ALA B N 1
ATOM 697 C CA . ALA B 1 13 ? 5.234 8.555 8.305 1 83.5 13 ALA B CA 1
ATOM 698 C C . ALA B 1 13 ? 4.43 7.793 7.254 1 83.5 13 ALA B C 1
ATOM 700 O O . ALA B 1 13 ? 3.57 8.375 6.582 1 83.5 13 ALA B O 1
ATOM 701 N N . VAL B 1 14 ? 4.66 6.465 7.203 1 87.06 14 VAL B N 1
ATOM 702 C CA . VAL B 1 14 ? 4.027 5.668 6.156 1 87.06 14 VAL B CA 1
ATOM 703 C C . VAL B 1 14 ? 2.529 5.559 6.426 1 87.06 14 VAL B C 1
ATOM 705 O O . VAL B 1 14 ? 1.722 5.59 5.496 1 87.06 14 VAL B O 1
ATOM 708 N N . VAL B 1 15 ? 2.223 5.512 7.648 1 88.5 15 VAL B N 1
ATOM 709 C CA . VAL B 1 15 ? 0.813 5.383 8.008 1 88.5 15 VAL B CA 1
ATOM 710 C C . VAL B 1 15 ? 0.085 6.691 7.711 1 88.5 15 VAL B C 1
ATOM 712 O O . VAL B 1 15 ? -1.007 6.688 7.137 1 88.5 15 VAL B O 1
ATOM 715 N N . LYS B 1 16 ? 0.727 7.777 8.062 1 89.88 16 LYS B N 1
ATOM 716 C CA . LYS B 1 16 ? 0.149 9.086 7.762 1 89.88 16 LYS B CA 1
ATOM 717 C C . LYS B 1 16 ? 0.021 9.297 6.258 1 89.88 16 LYS B C 1
ATOM 719 O O . LYS B 1 16 ? -0.993 9.812 5.781 1 89.88 16 LYS B O 1
ATOM 724 N N . ALA B 1 17 ? 1.014 8.875 5.594 1 93.38 17 ALA B N 1
ATOM 725 C CA . ALA B 1 17 ? 1 8.961 4.133 1 93.38 17 ALA B CA 1
ATOM 726 C C . ALA B 1 17 ? -0.125 8.117 3.545 1 93.38 17 ALA B C 1
ATOM 728 O O . ALA B 1 17 ? -0.791 8.531 2.594 1 93.38 17 ALA B O 1
ATOM 729 N N . GLY B 1 18 ? -0.314 6.988 4.141 1 93.94 18 GLY B N 1
ATOM 730 C CA . GLY B 1 18 ? -1.39 6.117 3.697 1 93.94 18 GLY B CA 1
ATOM 731 C C . GLY B 1 18 ? -2.766 6.73 3.875 1 93.94 18 GLY B C 1
ATOM 732 O O . GLY B 1 18 ? -3.629 6.594 3.006 1 93.94 18 GLY B O 1
ATOM 733 N N . ARG B 1 19 ? -2.896 7.426 4.918 1 91.69 19 ARG B N 1
ATOM 734 C CA . ARG B 1 19 ? -4.176 8.086 5.168 1 91.69 19 ARG B CA 1
ATOM 735 C C . ARG B 1 19 ? -4.418 9.211 4.168 1 91.69 19 ARG B C 1
ATOM 737 O O . ARG B 1 19 ? -5.531 9.367 3.656 1 91.69 19 ARG B O 1
ATOM 744 N N . LEU B 1 20 ? -3.391 9.906 4.012 1 93.69 20 LEU B N 1
ATOM 745 C CA . LEU B 1 20 ? -3.492 10.953 2.996 1 93.69 20 LEU B CA 1
ATOM 746 C C . LEU B 1 20 ? -3.795 10.352 1.628 1 93.69 20 LEU B C 1
ATOM 748 O O . LEU B 1 20 ? -4.633 10.867 0.889 1 93.69 20 LEU B O 1
ATOM 752 N N . MET B 1 21 ? -3.174 9.273 1.29 1 94.81 21 MET B N 1
ATOM 753 C CA . MET B 1 21 ? -3.391 8.586 0.018 1 94.81 21 MET B CA 1
ATOM 754 C C . MET B 1 21 ? -4.848 8.164 -0.129 1 94.81 21 MET B C 1
ATOM 756 O O . MET B 1 21 ? -5.457 8.375 -1.176 1 94.81 21 MET B O 1
ATOM 760 N N . GLN B 1 22 ? -5.363 7.645 0.957 1 93.19 22 GLN B N 1
ATOM 761 C CA . GLN B 1 22 ? -6.75 7.203 0.925 1 93.19 22 GLN B CA 1
ATOM 762 C C . GLN B 1 22 ? -7.695 8.375 0.661 1 93.19 22 GLN B C 1
ATOM 764 O O . GLN B 1 22 ? -8.633 8.258 -0.131 1 93.19 22 GLN B O 1
ATOM 769 N N . HIS B 1 23 ? -7.402 9.414 1.341 1 92.38 23 HIS B N 1
ATOM 770 C CA . HIS B 1 23 ? -8.219 10.609 1.161 1 92.38 23 HIS B CA 1
ATOM 771 C C . HIS B 1 23 ? -8.148 11.117 -0.277 1 92.38 23 HIS B C 1
ATOM 773 O O . HIS B 1 23 ? -9.18 11.352 -0.906 1 92.38 23 HIS B O 1
ATOM 779 N N . LEU B 1 24 ? -6.996 11.242 -0.776 1 93.75 24 LEU B N 1
ATOM 780 C CA . LEU B 1 24 ? -6.777 11.758 -2.123 1 93.75 24 LEU B CA 1
ATOM 781 C C . LEU B 1 24 ? -7.285 10.781 -3.172 1 93.75 24 LEU B C 1
ATOM 783 O O . LEU B 1 24 ? -7.758 11.188 -4.234 1 93.75 24 LEU B O 1
ATOM 787 N N . TYR B 1 25 ? -7.18 9.539 -2.848 1 92.5 25 TYR B N 1
ATOM 788 C CA . TYR B 1 25 ? -7.652 8.484 -3.74 1 92.5 25 TYR B CA 1
ATOM 789 C C . TYR B 1 25 ? -9.117 8.703 -4.113 1 92.5 25 TYR B C 1
ATOM 791 O O . TYR B 1 25 ? -9.5 8.531 -5.27 1 92.5 25 TYR B O 1
ATOM 799 N N . HIS B 1 26 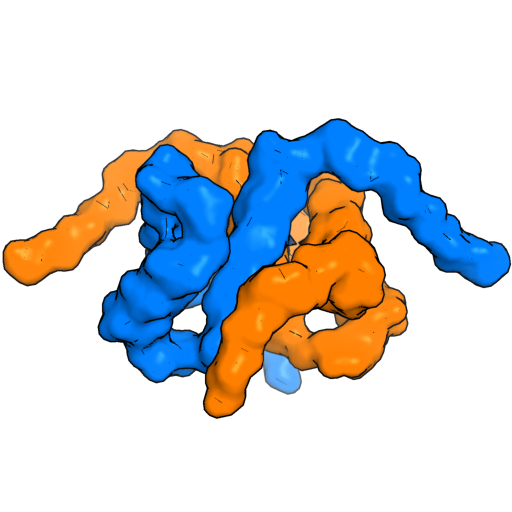? -9.852 9.117 -3.184 1 92.38 26 HIS B N 1
ATOM 800 C CA . HIS B 1 26 ? -11.281 9.305 -3.402 1 92.38 26 HIS B CA 1
ATOM 801 C C . HIS B 1 26 ? -11.562 10.617 -4.121 1 92.38 26 HIS B C 1
ATOM 803 O O . HIS B 1 26 ? -12.672 10.82 -4.637 1 92.38 26 HIS B O 1
ATOM 809 N N . GLN B 1 27 ? -10.602 11.422 -4.184 1 92.69 27 GLN B N 1
ATOM 810 C CA . GLN B 1 27 ? -10.781 12.727 -4.809 1 92.69 27 GLN B CA 1
ATOM 811 C C . GLN B 1 27 ? -10.336 12.711 -6.266 1 92.69 27 GLN B C 1
ATOM 813 O O . GLN B 1 27 ? -10.773 13.539 -7.062 1 92.69 27 GLN B O 1
ATOM 818 N N . TYR B 1 28 ? -9.484 11.812 -6.582 1 90.62 28 TYR B N 1
ATOM 819 C CA . TYR B 1 28 ? -8.891 11.812 -7.914 1 90.62 28 TYR B CA 1
ATOM 820 C C . TYR B 1 28 ? -9.117 10.477 -8.609 1 90.62 28 TYR B C 1
ATOM 822 O O . TYR B 1 28 ? -9.211 9.438 -7.953 1 90.62 28 TYR B O 1
ATOM 830 N N . GLU B 1 29 ? -9.102 10.531 -9.891 1 85.44 29 GLU B N 1
ATOM 831 C CA . GLU B 1 29 ? -9.367 9.32 -10.664 1 85.44 29 GLU B CA 1
ATOM 832 C C . GLU B 1 29 ? -8.07 8.586 -11 1 85.44 29 GLU B C 1
ATOM 834 O O . GLU B 1 29 ? -8.078 7.371 -11.203 1 85.44 29 GLU B O 1
ATOM 839 N N . THR B 1 30 ? -7.055 9.398 -11.062 1 86.31 30 THR B N 1
ATOM 840 C CA . THR B 1 30 ? -5.789 8.789 -11.453 1 86.31 30 THR B CA 1
ATOM 841 C C . THR B 1 30 ? -4.801 8.789 -10.289 1 86.31 30 THR B C 1
ATOM 843 O O . THR B 1 30 ? -5.016 9.484 -9.297 1 86.31 30 THR B O 1
ATOM 846 N N . ALA B 1 31 ? -3.734 8.023 -10.461 1 90.31 31 ALA B N 1
ATOM 847 C CA . ALA B 1 31 ? -2.732 7.863 -9.414 1 90.31 31 ALA B CA 1
ATOM 848 C C . ALA B 1 31 ? -1.788 9.062 -9.367 1 90.31 31 ALA B C 1
ATOM 850 O O . ALA B 1 31 ? -1.15 9.32 -8.344 1 90.31 31 ALA B O 1
ATOM 851 N N . LEU B 1 32 ? -1.617 9.719 -10.43 1 90.06 32 LEU B N 1
ATOM 852 C CA . LEU B 1 32 ? -0.568 10.719 -10.586 1 90.06 32 LEU B CA 1
ATOM 853 C C . LEU B 1 32 ? -0.697 11.812 -9.531 1 90.06 32 LEU B C 1
ATOM 855 O O . LEU B 1 32 ? 0.254 12.086 -8.797 1 90.06 32 LEU B O 1
ATOM 859 N N . GLU B 1 33 ? -1.875 12.422 -9.398 1 92.5 33 GLU B N 1
ATOM 860 C CA . GLU B 1 33 ? -2.066 13.547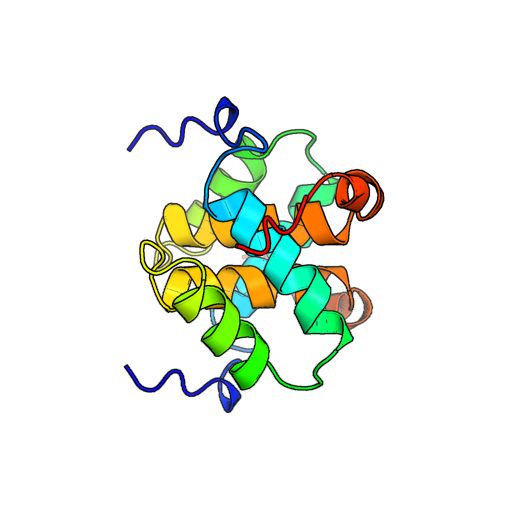 -8.492 1 92.5 33 GLU B CA 1
ATOM 861 C C . GLU B 1 33 ? -1.924 13.117 -7.039 1 92.5 33 GLU B C 1
ATOM 863 O O . GLU B 1 33 ? -1.165 13.727 -6.277 1 92.5 33 GLU B O 1
ATOM 868 N N . PRO B 1 34 ? -2.666 12.086 -6.656 1 94.38 34 PRO B N 1
ATOM 869 C CA . PRO B 1 34 ? -2.516 11.617 -5.277 1 94.38 34 PRO B CA 1
ATOM 870 C C . PRO B 1 34 ? -1.068 11.281 -4.926 1 94.38 34 PRO B C 1
ATOM 872 O O . PRO B 1 34 ? -0.578 11.68 -3.865 1 94.38 34 PRO B O 1
ATOM 875 N N . CYS B 1 35 ? -0.33 10.656 -5.844 1 93.75 35 CYS B N 1
ATOM 876 C CA . CYS B 1 35 ? 1.051 10.266 -5.59 1 93.75 35 CYS B CA 1
ATOM 877 C C . CYS B 1 35 ? 1.952 11.484 -5.461 1 93.75 35 CYS B C 1
ATOM 879 O O . CYS B 1 35 ? 2.805 11.539 -4.574 1 93.75 35 CYS B O 1
ATOM 881 N N . THR B 1 36 ? 1.689 12.406 -6.316 1 94.62 36 THR B N 1
ATOM 882 C CA . THR B 1 36 ? 2.477 13.633 -6.285 1 94.62 36 THR B CA 1
ATOM 883 C C . THR B 1 36 ? 2.262 14.383 -4.973 1 94.62 36 THR B C 1
ATOM 885 O O . THR B 1 36 ? 3.225 14.789 -4.316 1 94.62 36 THR B O 1
ATOM 888 N N . ARG B 1 37 ? 1.066 14.516 -4.559 1 96.25 37 ARG B N 1
ATOM 889 C CA . ARG B 1 37 ? 0.714 15.25 -3.348 1 96.25 37 ARG B CA 1
ATOM 890 C C . ARG B 1 37 ? 1.264 14.555 -2.107 1 96.25 37 ARG B C 1
ATOM 892 O O . ARG B 1 37 ? 1.744 15.211 -1.182 1 96.25 37 ARG B O 1
ATOM 899 N N . VAL B 1 38 ? 1.147 13.258 -2.078 1 95.69 38 VAL B N 1
ATOM 900 C CA . VAL B 1 38 ? 1.675 12.492 -0.948 1 95.69 38 VAL B CA 1
ATOM 901 C C . VAL B 1 38 ? 3.193 12.648 -0.888 1 95.69 38 VAL B C 1
ATOM 903 O O . VAL B 1 38 ? 3.76 12.867 0.185 1 95.69 38 VAL B O 1
ATOM 906 N N . LEU B 1 39 ? 3.869 12.609 -2.068 1 94.69 39 LEU B N 1
ATOM 907 C CA . LEU B 1 39 ? 5.32 12.766 -2.109 1 94.69 39 LEU B CA 1
ATOM 908 C C . LEU B 1 39 ? 5.73 14.148 -1.623 1 94.69 39 LEU B C 1
ATOM 910 O O . LEU B 1 39 ? 6.754 14.297 -0.95 1 94.69 39 LEU B O 1
ATOM 914 N N . GLU B 1 40 ? 4.941 15.055 -1.968 1 95.62 40 GLU B N 1
ATOM 915 C CA . GLU B 1 40 ? 5.219 16.422 -1.549 1 95.62 40 GLU B CA 1
ATOM 916 C C . GLU B 1 40 ? 5.039 16.594 -0.042 1 95.62 40 GLU B C 1
ATOM 918 O O . GLU B 1 40 ? 5.805 17.312 0.604 1 95.62 40 GLU B O 1
ATOM 923 N N . ALA B 1 41 ? 4.023 15.977 0.566 1 94.81 41 ALA B N 1
ATOM 924 C CA . ALA B 1 41 ? 3.705 16.078 1.987 1 94.81 41 ALA B CA 1
ATOM 925 C C . ALA B 1 41 ? 4.66 15.234 2.826 1 94.81 41 ALA B C 1
ATOM 927 O O . ALA B 1 41 ? 4.922 15.555 3.988 1 94.81 41 ALA B O 1
ATOM 928 N N . PHE B 1 42 ? 5.125 14.141 2.225 1 95.06 42 PHE B N 1
ATOM 929 C CA . PHE B 1 42 ? 6.031 13.227 2.908 1 95.06 42 PHE B CA 1
ATOM 930 C C . PHE B 1 42 ? 7.281 12.969 2.072 1 95.06 42 PHE B C 1
ATOM 932 O O . PHE B 1 42 ? 7.469 11.875 1.546 1 95.06 42 PHE B O 1
ATOM 939 N N . PRO B 1 43 ? 8.188 13.984 2.043 1 94.25 43 PRO B N 1
ATOM 940 C CA . PRO B 1 43 ? 9.367 13.906 1.172 1 94.25 43 PRO B CA 1
ATOM 941 C C . PRO B 1 43 ? 10.344 12.812 1.595 1 94.25 43 PRO B C 1
ATOM 943 O O . PRO B 1 43 ? 11.258 12.469 0.839 1 94.25 43 PRO B O 1
ATOM 946 N N . GLU B 1 44 ? 10.242 12.266 2.723 1 92.81 44 GLU B N 1
ATOM 947 C CA . GLU B 1 44 ? 11.094 11.188 3.205 1 92.81 44 GLU B CA 1
ATOM 948 C C . GLU B 1 44 ? 10.734 9.859 2.537 1 92.81 44 GLU B C 1
ATOM 950 O O . GLU B 1 44 ? 11.516 8.906 2.576 1 92.81 44 GLU B O 1
ATOM 955 N N . LEU B 1 45 ? 9.594 9.766 1.929 1 92.94 45 LEU B N 1
ATOM 956 C CA . LEU B 1 45 ? 9.172 8.562 1.224 1 92.94 45 LEU B CA 1
ATOM 957 C C . LEU B 1 45 ? 9.68 8.57 -0.215 1 92.94 45 LEU B C 1
ATOM 959 O O . LEU B 1 45 ? 9.766 9.625 -0.841 1 92.94 45 LEU B O 1
ATOM 963 N N . LYS B 1 46 ? 9.969 7.398 -0.662 1 92.38 46 LYS B N 1
ATOM 964 C CA . LYS B 1 46 ? 10.391 7.25 -2.053 1 92.38 46 LYS B CA 1
ATOM 965 C C . LYS B 1 46 ? 9.18 7.074 -2.973 1 92.38 46 LYS B C 1
ATOM 967 O O . LYS B 1 46 ? 8.141 6.578 -2.547 1 92.38 46 LYS B O 1
ATOM 972 N N . PRO B 1 47 ? 9.352 7.422 -4.305 1 91.81 47 PRO B N 1
ATOM 973 C CA . PRO B 1 47 ? 8.234 7.297 -5.246 1 91.81 47 PRO B CA 1
ATOM 974 C C . PRO B 1 47 ? 7.664 5.883 -5.305 1 91.81 47 PRO B C 1
ATOM 976 O O . PRO B 1 47 ? 6.449 5.703 -5.41 1 91.81 47 PRO B O 1
ATOM 979 N N . ASP B 1 48 ? 8.609 4.926 -5.184 1 90.44 48 ASP B N 1
ATOM 980 C CA . ASP B 1 48 ? 8.141 3.543 -5.25 1 90.44 48 ASP B CA 1
ATOM 981 C C . ASP B 1 48 ? 7.289 3.191 -4.035 1 90.44 48 ASP B C 1
ATOM 983 O O . ASP B 1 48 ? 6.309 2.449 -4.152 1 90.44 48 ASP B O 1
ATOM 987 N N . GLN B 1 49 ? 7.598 3.73 -2.932 1 92.31 49 GLN B N 1
ATOM 988 C CA . GLN B 1 49 ? 6.82 3.506 -1.717 1 92.31 49 GLN B CA 1
ATOM 989 C C . GLN B 1 49 ? 5.422 4.102 -1.842 1 92.31 49 GLN B C 1
ATOM 991 O O . GLN B 1 49 ? 4.43 3.449 -1.507 1 92.31 49 GLN B O 1
ATOM 996 N N . VAL B 1 50 ? 5.371 5.262 -2.404 1 94.44 50 VAL B N 1
ATOM 997 C CA . VAL B 1 50 ? 4.098 5.965 -2.551 1 94.44 50 VAL B CA 1
ATOM 998 C C . VAL B 1 50 ? 3.217 5.23 -3.559 1 94.44 50 VAL B C 1
ATOM 1000 O O . VAL B 1 50 ? 2.01 5.082 -3.344 1 94.44 50 VAL B O 1
ATOM 1003 N N . MET B 1 51 ? 3.809 4.73 -4.531 1 93.06 51 MET B N 1
ATOM 1004 C CA . MET B 1 51 ? 3.057 3.967 -5.523 1 93.06 51 MET B CA 1
ATOM 1005 C C . MET B 1 51 ? 2.463 2.707 -4.906 1 93.06 51 MET B C 1
ATOM 1007 O O . MET B 1 51 ? 1.322 2.346 -5.199 1 93.06 51 MET B O 1
ATOM 1011 N N . CYS B 1 52 ? 3.285 2.086 -4.086 1 93.88 52 CYS B N 1
ATOM 1012 C CA . CYS B 1 52 ? 2.803 0.878 -3.424 1 93.88 52 CYS B CA 1
ATOM 1013 C C . CYS B 1 52 ? 1.615 1.188 -2.521 1 93.88 52 CYS B C 1
ATOM 1015 O O . CYS B 1 52 ? 0.67 0.402 -2.439 1 93.88 52 CYS B O 1
ATOM 1017 N N . LEU B 1 53 ? 1.654 2.33 -1.903 1 94.94 53 LEU B N 1
ATOM 1018 C CA . LEU B 1 53 ? 0.519 2.764 -1.096 1 94.94 53 LEU B CA 1
ATOM 1019 C C . LEU B 1 53 ? -0.736 2.9 -1.952 1 94.94 53 LEU B C 1
ATOM 1021 O O . LEU B 1 53 ? -1.804 2.408 -1.578 1 94.94 53 LEU B O 1
ATOM 1025 N N . TRP B 1 54 ? -0.578 3.514 -3.049 1 94.12 54 TRP B N 1
ATOM 1026 C CA . TRP B 1 54 ? -1.707 3.713 -3.951 1 94.12 54 TRP B CA 1
ATOM 1027 C C . TRP B 1 54 ? -2.262 2.375 -4.43 1 94.12 54 TRP B C 1
ATOM 1029 O O . TRP B 1 54 ? -3.479 2.172 -4.449 1 94.12 54 TRP B O 1
ATOM 1039 N N . VAL B 1 55 ? -1.368 1.542 -4.812 1 93.5 55 VAL B N 1
ATOM 1040 C CA . VAL B 1 55 ? -1.779 0.233 -5.309 1 93.5 55 VAL B CA 1
ATOM 1041 C C . VAL B 1 55 ? -2.549 -0.514 -4.223 1 93.5 55 VAL B C 1
ATOM 1043 O O . VAL B 1 55 ? -3.594 -1.109 -4.492 1 93.5 55 VAL B O 1
ATOM 1046 N N . GLY B 1 56 ? -1.997 -0.525 -3.002 1 94.62 56 GLY B N 1
ATOM 1047 C CA . GLY B 1 56 ? -2.686 -1.169 -1.894 1 94.62 56 GLY B CA 1
ATOM 1048 C C . GLY B 1 56 ? -4.098 -0.656 -1.691 1 94.62 56 GLY B C 1
ATOM 1049 O O . GLY B 1 56 ? -5.035 -1.444 -1.55 1 94.62 56 GLY B O 1
ATOM 1050 N N . VAL B 1 57 ? -4.242 0.654 -1.692 1 93.88 57 VAL B N 1
ATOM 1051 C CA . VAL B 1 57 ? -5.551 1.281 -1.53 1 93.88 57 VAL B CA 1
ATOM 1052 C C . VAL B 1 57 ? -6.461 0.879 -2.686 1 93.88 57 VAL B C 1
ATOM 1054 O O . VAL B 1 57 ? -7.617 0.496 -2.471 1 93.88 57 VAL B O 1
ATOM 1057 N N . ASN B 1 58 ? -5.93 0.948 -3.893 1 91.94 58 ASN B N 1
ATOM 1058 C CA . ASN B 1 58 ? -6.699 0.657 -5.098 1 91.94 58 ASN B CA 1
ATOM 1059 C C . ASN B 1 58 ? -7.219 -0.777 -5.098 1 91.94 58 ASN B C 1
ATOM 1061 O O . ASN B 1 58 ? -8.375 -1.023 -5.449 1 91.94 58 ASN B O 1
ATOM 1065 N N . ILE B 1 59 ? -6.352 -1.692 -4.734 1 90.94 59 ILE B N 1
ATOM 1066 C CA . ILE B 1 59 ? -6.734 -3.1 -4.727 1 90.94 59 ILE B CA 1
ATOM 1067 C C . ILE B 1 59 ? -7.805 -3.338 -3.668 1 90.94 59 ILE B C 1
ATOM 1069 O O . ILE B 1 59 ? -8.766 -4.082 -3.9 1 90.94 59 ILE B O 1
ATOM 1073 N N . ALA B 1 60 ? -7.629 -2.762 -2.559 1 91.56 60 ALA B N 1
ATOM 1074 C CA . ALA B 1 60 ? -8.578 -2.938 -1.464 1 91.56 60 ALA B CA 1
ATOM 1075 C C . ALA B 1 60 ? -9.938 -2.328 -1.811 1 91.56 60 ALA B C 1
ATOM 1077 O O . ALA B 1 60 ? -10.977 -2.85 -1.409 1 91.56 60 ALA B O 1
ATOM 1078 N N . GLU B 1 61 ? -9.898 -1.282 -2.574 1 88.62 61 GLU B N 1
ATOM 1079 C CA . GLU B 1 61 ? -11.125 -0.568 -2.936 1 88.62 61 GLU B CA 1
ATOM 1080 C C . GLU B 1 61 ? -11.812 -1.228 -4.125 1 88.62 61 GLU B C 1
ATOM 1082 O O . GLU B 1 61 ? -12.992 -0.963 -4.391 1 88.62 61 GLU B O 1
ATOM 1087 N N . ASN B 1 62 ? -11.039 -2.035 -4.84 1 85.31 62 ASN B N 1
ATOM 1088 C CA . ASN B 1 62 ? -11.578 -2.732 -6 1 85.31 62 ASN B CA 1
ATOM 1089 C C . ASN B 1 62 ? -11.328 -4.234 -5.922 1 85.31 62 ASN B C 1
ATOM 1091 O O . ASN B 1 62 ? -10.523 -4.773 -6.684 1 85.31 62 ASN B O 1
ATOM 1095 N N . PRO B 1 63 ? -11.953 -4.949 -5.086 1 72.44 63 PRO B N 1
ATOM 1096 C CA . PRO B 1 63 ? -11.688 -6.375 -4.871 1 72.44 63 PRO B CA 1
ATOM 1097 C C . PRO B 1 63 ? -12.094 -7.238 -6.062 1 72.44 63 PRO B C 1
ATOM 1099 O O . PRO B 1 63 ? -11.617 -8.367 -6.203 1 72.44 63 PRO B O 1
ATOM 1102 N N . GLU B 1 64 ? -13.102 -6.82 -6.879 1 61 64 GLU B N 1
ATOM 1103 C CA . GLU B 1 64 ? -13.609 -7.598 -8 1 61 64 GLU B CA 1
ATOM 1104 C C . GLU B 1 64 ? -12.492 -7.934 -8.992 1 61 64 GLU B C 1
ATOM 1106 O O . GLU B 1 64 ? -12.586 -8.922 -9.719 1 61 64 GLU B O 1
ATOM 1111 N N . CYS B 1 65 ? -11.68 -7.098 -9.078 1 51.12 65 CYS B N 1
ATOM 1112 C CA . CYS B 1 65 ? -10.594 -7.445 -9.992 1 51.12 65 CYS B CA 1
ATOM 1113 C C . CYS B 1 65 ? -9.758 -8.594 -9.438 1 51.12 65 CYS B C 1
ATOM 1115 O O . CYS B 1 65 ? -8.812 -9.047 -10.086 1 51.12 65 CYS B O 1
ATOM 1117 N N . ARG B 1 66 ? -10.086 -8.984 -8.305 1 47.38 66 ARG B N 1
ATOM 1118 C CA . ARG B 1 66 ? -9.531 -10.125 -7.59 1 47.38 66 ARG B CA 1
ATOM 1119 C C . ARG B 1 66 ? -9.508 -11.367 -8.469 1 47.38 66 ARG B C 1
ATOM 1121 O O . ARG B 1 66 ? -8.875 -12.375 -8.125 1 47.38 66 ARG B O 1
ATOM 1128 N N . GLU B 1 67 ? -10.555 -11.414 -9.242 1 42.56 67 GLU B N 1
ATOM 1129 C CA . GLU B 1 67 ? -10.766 -12.727 -9.836 1 42.56 67 GLU B CA 1
ATOM 1130 C C . GLU B 1 67 ? -9.469 -13.305 -10.383 1 42.56 67 GLU B C 1
ATOM 1132 O O . GLU B 1 67 ? -9.258 -14.523 -10.352 1 42.56 67 GLU B O 1
ATOM 1137 N N . HIS B 1 68 ? -8.859 -12.57 -11.305 1 37.38 68 HIS B N 1
ATOM 1138 C CA . HIS B 1 68 ? -7.945 -13.336 -12.148 1 37.38 68 HIS B CA 1
ATOM 1139 C C . HIS B 1 68 ? -6.586 -13.5 -11.477 1 37.38 68 HIS B C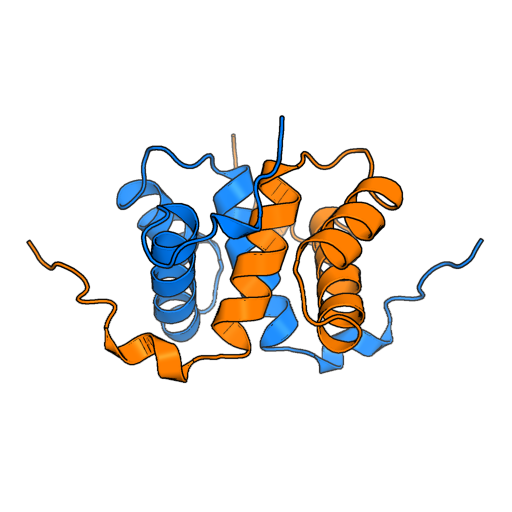 1
ATOM 1141 O O . HIS B 1 68 ? -5.562 -13.109 -12.047 1 37.38 68 HIS B O 1
ATOM 1147 N N . ILE B 1 69 ? -6.449 -13.031 -10.336 1 39.88 69 ILE B N 1
ATOM 1148 C CA . ILE B 1 69 ? -5.094 -13.375 -9.914 1 39.88 69 ILE B CA 1
ATOM 1149 C C . ILE B 1 69 ? -4.922 -14.891 -9.906 1 39.88 69 ILE B C 1
ATOM 1151 O O . ILE B 1 69 ? -5.543 -15.586 -9.094 1 39.88 69 ILE B O 1
ATOM 1155 N N . GLU B 1 70 ? -5.031 -15.445 -11.016 1 34.31 70 GLU B N 1
ATOM 1156 C CA . GLU B 1 70 ? -4.508 -16.812 -11.094 1 34.31 70 GLU B CA 1
ATOM 1157 C C . GLU B 1 70 ? -3.268 -16.984 -10.219 1 34.31 70 GLU B C 1
ATOM 1159 O O . GLU B 1 70 ? -2.227 -16.375 -10.492 1 34.31 70 GLU B O 1
ATOM 1164 N N . LEU B 1 71 ? -3.412 -16.844 -8.961 1 34.69 71 LEU B N 1
ATOM 1165 C CA . LEU B 1 71 ? -2.334 -17.344 -8.125 1 34.69 71 LEU B CA 1
ATOM 1166 C C . LEU B 1 71 ? -1.608 -18.5 -8.82 1 34.69 71 LEU B C 1
ATOM 1168 O O . LEU B 1 71 ? -2.215 -19.531 -9.125 1 34.69 71 LEU B O 1
ATOM 1172 N N . VAL B 1 72 ? -0.92 -18.219 -9.766 1 29.28 72 VAL B N 1
ATOM 1173 C CA . VAL B 1 72 ? -0.116 -19.266 -10.391 1 29.28 72 VAL B CA 1
ATOM 1174 C C . VAL B 1 72 ? 0.488 -20.156 -9.32 1 29.28 72 VAL B C 1
ATOM 1176 O O . VAL B 1 72 ? 1.315 -19.719 -8.523 1 29.28 72 VAL B O 1
ATOM 1179 N N . THR B 1 73 ? -0.293 -20.844 -8.555 1 26.73 73 THR B N 1
ATOM 1180 C CA . THR B 1 73 ? 0.207 -22.094 -7.996 1 26.73 73 THR B CA 1
ATOM 1181 C C . THR B 1 73 ? 1.183 -22.766 -8.961 1 26.73 73 THR B C 1
ATOM 1183 O O . THR B 1 73 ? 0.863 -22.969 -10.133 1 26.73 73 THR B O 1
ATOM 1186 N N . PRO B 1 74 ? 2.516 -22.859 -8.406 1 25.92 74 PRO B N 1
ATOM 1187 C CA . PRO B 1 74 ? 3.188 -23.781 -9.305 1 25.92 74 PRO B CA 1
ATOM 1188 C C . PRO B 1 74 ? 2.318 -25 -9.664 1 25.92 74 PRO B C 1
ATOM 1190 O O . PRO B 1 74 ? 1.44 -25.375 -8.883 1 25.92 74 PRO B O 1
#

Sequence (148 aa):
MNFDLPDLSKDHAVVKAGRLMQHLYHQYETALEPCTRVLEAFPELKPDQVMCLWVGVNIAENPECREHIELVTPMNFDLPDLSKDHAVVKAGRLMQHLYHQYETALEPCTRVLEAFPELKPDQVMCLWVGVNIAENPECREHIELVTP

Nearest PDB structures (foldseek):
  3lcn-assembly2_B  TM=6.337E-01  e=5.977E+00  Saccharomyces cerevisiae
  2spz-assembly1_A  TM=3.506E-01  e=5.632E+00  Staphylococcus aureus
  3lcn-assembly2_B  TM=6.342E-01  e=5.427E+00  Saccharomyces cerevisiae
  2v75-assembly1_A  TM=6.868E-01  e=9.889E+00  Saccharomyces cerevisiae
  2spz-assembly1_A  TM=3.505E-01  e=5.111E+00  Staphylococcus aureus

Solvent-accessible surface area (backbone atoms only — not comparable to full-atom values): 8590 Å² total; per-residue (Å²): 128,80,73,60,61,86,54,71,36,82,79,30,69,67,49,50,43,30,52,52,37,54,55,34,48,76,72,41,93,56,66,65,61,37,43,49,52,42,39,69,77,40,68,89,55,51,73,66,34,46,48,25,21,49,45,10,28,50,45,56,72,43,56,75,72,51,68,72,62,65,70,73,64,130,131,79,75,61,63,85,58,71,36,82,78,30,68,66,49,50,45,31,51,51,37,54,57,34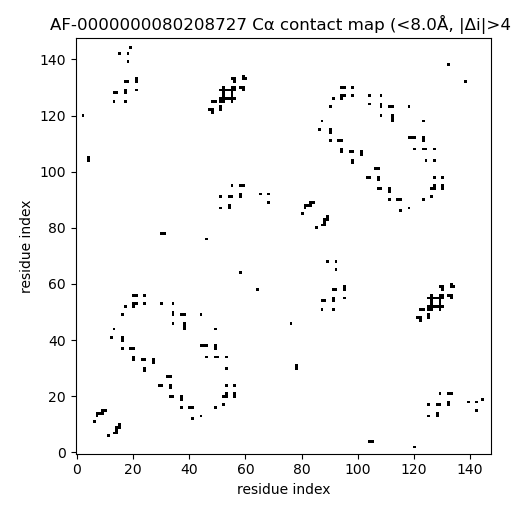,48,76,74,42,94,55,64,64,62,37,43,49,54,41,40,68,76,40,69,88,54,50,73,66,34,47,49,25,21,47,46,10,29,50,44,56,73,42,55,76,70,53,68,70,60,67,70,73,65,130

pLDDT: mean 77.17, std 23.48, range [24.88, 96.25]

Organism: Vibrio parahaemolyticus (NCBI:txid670)